Protein AF-0000000085164703 (afdb_homodimer)

InterPro domains:
  IPR035228 Protein of unknown function DUF5340 [PF17275] (9-77)

Solvent-accessible surface area (backbone atoms only — not comparable to full-atom values): 9895 Å² total; per-residue (Å²): 130,76,68,71,70,76,67,58,59,63,33,42,35,54,34,66,60,54,56,50,52,45,46,46,36,38,63,66,41,24,48,65,64,38,63,82,87,33,73,61,31,48,35,48,50,50,18,48,52,28,40,52,49,17,53,49,31,45,51,51,40,52,53,54,41,41,73,73,59,30,43,75,40,73,40,90,69,81,80,68,71,68,68,74,74,74,78,126,128,76,72,70,68,77,68,58,58,64,33,43,34,54,35,67,61,54,57,50,53,45,46,48,36,37,64,67,40,25,48,64,66,38,61,82,86,32,71,61,29,48,36,48,50,50,18,46,53,27,40,52,50,18,52,50,32,44,51,51,39,52,52,55,43,41,74,72,59,32,44,74,39,71,39,90,66,82,80,68,71,70,70,75,74,73,79,123

Organism: Thermosynechococcus vestitus (strain NIES-2133 / IAM M-273 / BP-1) (NCBI:txid197221)

Foldseek 3Di:
DPPPVPPLPEAEDADLVVLVVLLCCLVVPVLVVDDPPPPSNVVSVVVNVVSVVVSVVVVVVQVVSVVVRHHYHHDHDPPPPPPPPPPD/DPPPVPPLPEAEDADLVVLVVVLCCLPVPVLVVDDPPPPSNVVSVVVNVVSVVVSVVVVVVQVVSVVVRHHYHHDHDDPPPPPPPPPD

pLDDT: mean 84.51, std 23.19, range [24.59, 98.94]

Sequence (176 aa):
MTRYSASSDKVPVPAHIHYELVLQILERASLAALPPNSSGYQQLHSAVIHLRKALRLQKQFEEEWQSAGGSVEYQWSLNRDRPPAQSKMTRYSASSDKVPVPAHIHYELVLQILERASLAALPPNSSGYQQLHSAVIHLRKALRLQKQFEEEWQSAGGSVEYQWSLNRDRPPAQSK

Structure (mmCIF, N/CA/C/O backbone):
data_AF-0000000085164703-model_v1
#
loop_
_entity.id
_entity.type
_entity.pdbx_description
1 polymer 'Tsl2197 protein'
#
loop_
_atom_site.group_PDB
_atom_site.id
_atom_site.type_symbol
_atom_site.label_atom_id
_atom_site.label_alt_id
_atom_site.label_comp_id
_atom_site.label_asym_id
_atom_site.label_entity_id
_atom_site.label_seq_id
_atom_site.pdbx_PDB_ins_code
_atom_site.Cartn_x
_atom_site.Cartn_y
_atom_site.Cartn_z
_atom_site.occupancy
_atom_site.B_iso_or_equiv
_atom_site.auth_seq_id
_atom_site.auth_comp_id
_atom_site.auth_asym_id
_atom_site.auth_atom_id
_atom_site.pdbx_PDB_model_num
ATOM 1 N N . MET A 1 1 ? -2.773 41.344 15.852 1 30.19 1 MET A N 1
ATOM 2 C CA . MET A 1 1 ? -1.789 40.594 15.102 1 30.19 1 MET A CA 1
ATOM 3 C C . MET A 1 1 ? -1.614 39.188 15.711 1 30.19 1 MET A C 1
ATOM 5 O O . MET A 1 1 ? -0.868 39.031 16.672 1 30.19 1 MET A O 1
ATOM 9 N N . THR A 1 2 ? -2.629 38.688 16.188 1 34.16 2 THR A N 1
ATOM 10 C CA . THR A 1 2 ? -2.672 37.406 16.906 1 34.16 2 THR A CA 1
ATOM 11 C C . THR A 1 2 ? -1.819 36.375 16.188 1 34.16 2 THR A C 1
ATOM 13 O O . THR A 1 2 ? -2.014 36.094 14.992 1 34.16 2 THR A O 1
ATOM 16 N N . ARG A 1 3 ? -0.504 36.406 16.531 1 37.09 3 ARG A N 1
ATOM 17 C CA . ARG A 1 3 ? 0.392 35.344 16.078 1 37.09 3 ARG A CA 1
ATOM 18 C C . ARG A 1 3 ? -0.342 34 15.969 1 37.09 3 ARG A C 1
ATOM 20 O O . ARG A 1 3 ? -0.894 33.5 16.953 1 37.09 3 ARG A O 1
ATOM 27 N N . TYR A 1 4 ? -1.174 33.844 14.961 1 37.62 4 TYR A N 1
ATOM 28 C CA . TYR A 1 4 ? -1.488 32.438 14.734 1 37.62 4 TYR A CA 1
ATOM 29 C C . TYR A 1 4 ? -0.307 31.547 15.102 1 37.62 4 TYR A C 1
ATOM 31 O O . TYR A 1 4 ? 0.781 31.672 14.539 1 37.62 4 TYR A O 1
ATOM 39 N N . SER A 1 5 ? 0.103 31.516 16.359 1 38.81 5 SER A N 1
ATOM 40 C CA . SER A 1 5 ? 1.098 30.531 16.781 1 38.81 5 SER A CA 1
ATOM 41 C C . SER A 1 5 ? 1.283 29.453 15.703 1 38.81 5 SER A C 1
ATOM 43 O O . SER A 1 5 ? 0.305 28.938 15.164 1 38.81 5 SER A O 1
ATOM 45 N N . ALA A 1 6 ? 2.23 29.484 14.859 1 43.5 6 ALA A N 1
ATOM 46 C CA . ALA A 1 6 ? 2.693 28.562 13.812 1 43.5 6 ALA A CA 1
ATOM 47 C C . ALA A 1 6 ? 2.51 27.109 14.242 1 43.5 6 ALA A C 1
ATOM 49 O O . ALA A 1 6 ? 3.389 26.531 14.875 1 43.5 6 ALA A O 1
ATOM 50 N N . SER A 1 7 ? 1.619 26.688 15.133 1 46.69 7 SER A N 1
ATOM 51 C CA . SER A 1 7 ? 1.404 25.297 15.547 1 46.69 7 SER A CA 1
ATOM 52 C C . SER A 1 7 ? 1.834 24.328 14.453 1 46.69 7 SER A C 1
ATOM 54 O O . SER A 1 7 ? 1.291 24.344 13.344 1 46.69 7 SER A O 1
ATOM 56 N N . SER A 1 8 ? 3.197 24.156 14.273 1 55.62 8 SER A N 1
ATOM 57 C CA . SER A 1 8 ? 3.816 23.219 13.328 1 55.62 8 SER A CA 1
ATOM 58 C C . SER A 1 8 ? 2.908 22.031 13.047 1 55.62 8 SER A C 1
ATOM 60 O O . SER A 1 8 ? 2.625 21.234 13.945 1 55.62 8 SER A O 1
ATOM 62 N N . ASP A 1 9 ? 1.799 22.125 12.266 1 81.62 9 ASP A N 1
ATOM 63 C CA . ASP A 1 9 ? 0.72 21.172 12.023 1 81.62 9 ASP A CA 1
ATOM 64 C C . ASP A 1 9 ? 1.273 19.812 11.617 1 81.62 9 ASP A C 1
ATOM 66 O O . ASP A 1 9 ? 1.986 19.688 10.625 1 81.62 9 ASP A O 1
ATOM 70 N N . LYS A 1 10 ? 1.545 18.984 12.648 1 94.5 10 LYS A N 1
ATOM 71 C CA . LYS A 1 10 ? 2.004 17.594 12.531 1 94.5 10 LYS A CA 1
ATOM 72 C C . LYS A 1 10 ? 0.939 16.719 11.875 1 94.5 10 LYS A C 1
ATOM 74 O O . LYS A 1 10 ? -0.201 16.672 12.344 1 94.5 10 LYS A O 1
ATOM 79 N N . VAL A 1 11 ? 1.33 16.141 10.773 1 97 11 VAL A N 1
ATOM 80 C CA . VAL A 1 11 ? 0.391 15.289 10.055 1 97 11 VAL A CA 1
ATOM 81 C C . VAL A 1 11 ? 0.798 13.828 10.219 1 97 11 VAL A C 1
ATOM 83 O O . VAL A 1 11 ? 1.916 13.445 9.867 1 97 11 VAL A O 1
ATOM 86 N N . PRO A 1 12 ? -0.011 12.969 10.781 1 9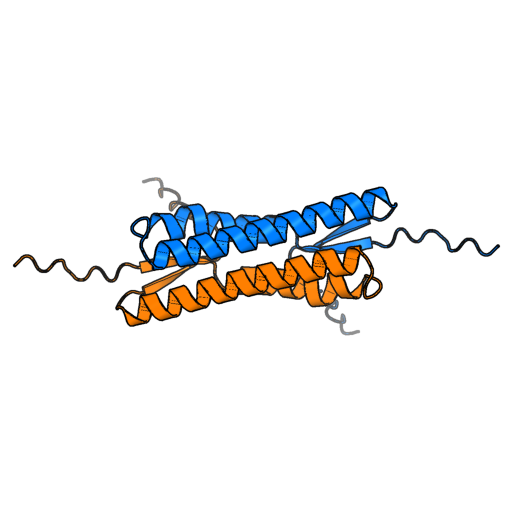7.12 12 PRO A N 1
ATOM 87 C CA . PRO A 1 12 ? 0.294 11.531 10.836 1 97.12 12 PRO A CA 1
ATOM 88 C C . PRO A 1 12 ? 0.29 10.883 9.453 1 97.12 12 PRO A C 1
ATOM 90 O O . PRO A 1 12 ? -0.604 11.141 8.648 1 97.12 12 PRO A O 1
ATOM 93 N N . VAL A 1 13 ? 1.278 10.109 9.219 1 98.38 13 VAL A N 1
ATOM 94 C CA . VAL A 1 13 ? 1.363 9.367 7.965 1 98.38 13 VAL A CA 1
ATOM 95 C C . VAL A 1 13 ? 1.82 7.938 8.242 1 98.38 13 VAL A C 1
ATOM 97 O O . VAL A 1 13 ? 2.49 7.676 9.242 1 98.38 13 VAL A O 1
ATOM 100 N N . PRO A 1 14 ? 1.395 7.043 7.383 1 97.56 14 PRO A N 1
ATOM 101 C CA . PRO A 1 14 ? 1.944 5.695 7.555 1 97.56 14 PRO A CA 1
ATOM 102 C C . PRO A 1 14 ? 3.469 5.668 7.48 1 97.56 14 PRO A C 1
ATOM 104 O O . PRO A 1 14 ? 4.062 6.363 6.652 1 97.56 14 PRO A O 1
ATOM 107 N N . ALA A 1 15 ? 4.055 4.824 8.391 1 96.81 15 ALA A N 1
ATOM 108 C CA . ALA A 1 15 ? 5.48 4.57 8.219 1 96.81 15 ALA A CA 1
ATOM 109 C C . ALA A 1 15 ? 5.766 3.887 6.887 1 96.81 15 ALA A C 1
ATOM 111 O O . ALA A 1 15 ? 5.012 3.012 6.461 1 96.81 15 ALA A O 1
ATOM 112 N N . HIS A 1 16 ? 6.879 4.23 6.18 1 97.62 16 HIS A N 1
ATOM 113 C CA . HIS A 1 16 ? 7.191 3.75 4.836 1 97.62 16 HIS A CA 1
ATOM 114 C C . HIS A 1 16 ? 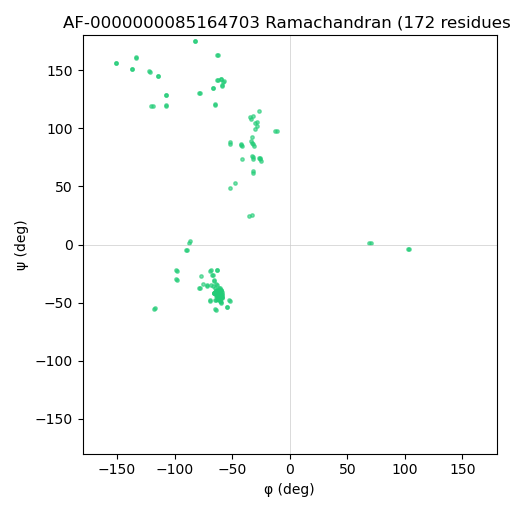7.391 2.238 4.824 1 97.62 16 HIS A C 1
ATOM 116 O O . HIS A 1 16 ? 7.145 1.583 3.809 1 97.62 16 HIS A O 1
ATOM 122 N N . ILE A 1 17 ? 7.699 1.636 5.953 1 94.81 17 ILE A N 1
ATOM 123 C CA . ILE A 1 17 ? 7.984 0.211 6.082 1 94.81 17 ILE A CA 1
ATOM 124 C C . ILE A 1 17 ? 6.746 -0.6 5.711 1 94.81 17 ILE A C 1
ATOM 126 O O . ILE A 1 17 ? 6.855 -1.715 5.195 1 94.81 17 ILE A O 1
ATOM 130 N N . HIS A 1 18 ? 5.543 -0.113 6.023 1 95 18 HIS A N 1
ATOM 131 C CA . HIS A 1 18 ? 4.316 -0.815 5.664 1 95 18 HIS A CA 1
ATOM 132 C C . HIS A 1 18 ? 4.203 -1 4.156 1 95 18 HIS A C 1
ATOM 134 O O . HIS A 1 18 ? 3.787 -2.061 3.686 1 95 18 HIS A O 1
ATOM 140 N N . TYR A 1 19 ? 4.609 0.016 3.387 1 97.69 19 TYR A N 1
ATOM 141 C CA . TYR A 1 19 ? 4.648 -0.099 1.934 1 97.69 19 TYR A CA 1
ATOM 142 C C . TYR A 1 19 ? 5.746 -1.06 1.493 1 97.69 19 TYR A C 1
ATOM 144 O O . TYR A 1 19 ? 5.523 -1.914 0.632 1 97.69 19 TYR A O 1
ATOM 152 N N . GLU A 1 20 ? 6.914 -0.876 2.039 1 96.62 20 GLU A N 1
ATOM 153 C CA . GLU A 1 20 ? 8.102 -1.628 1.648 1 96.62 20 GLU A CA 1
ATOM 154 C C . GLU A 1 20 ? 7.922 -3.121 1.908 1 96.62 20 GLU A C 1
ATOM 156 O O . GLU A 1 20 ? 8.391 -3.953 1.129 1 96.62 20 GLU A O 1
ATOM 161 N N . LEU A 1 21 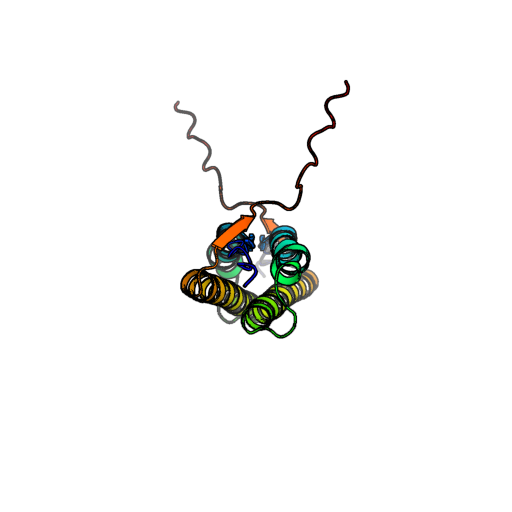? 7.293 -3.469 3.012 1 96 21 LEU A N 1
ATOM 162 C CA . LEU A 1 21 ? 7.008 -4.867 3.326 1 96 21 LEU A CA 1
ATOM 163 C C . LEU A 1 21 ? 6.145 -5.5 2.242 1 96 21 LEU A C 1
ATOM 165 O O . LEU A 1 21 ? 6.484 -6.562 1.716 1 96 21 LEU A O 1
ATOM 169 N N . VAL A 1 22 ? 5.031 -4.816 1.88 1 98 22 VAL A N 1
ATOM 170 C CA . VAL A 1 22 ? 4.137 -5.324 0.844 1 98 22 VAL A CA 1
ATOM 171 C C . VAL A 1 22 ? 4.891 -5.434 -0.479 1 98 22 VAL A C 1
ATOM 173 O O . VAL A 1 22 ? 4.797 -6.449 -1.171 1 98 22 VAL A O 1
ATOM 176 N N . LEU A 1 23 ? 5.695 -4.438 -0.783 1 98.25 23 LEU A N 1
ATOM 177 C CA . LEU A 1 23 ? 6.48 -4.414 -2.012 1 98.25 23 LEU A CA 1
ATOM 178 C C . LEU A 1 23 ? 7.473 -5.574 -2.041 1 98.25 23 LEU A C 1
ATOM 180 O O . LEU A 1 23 ? 7.613 -6.25 -3.061 1 98.25 23 LEU A O 1
ATOM 184 N N . GLN A 1 24 ? 8.117 -5.766 -0.949 1 97.25 24 GLN A N 1
ATOM 185 C CA . GLN A 1 24 ? 9.117 -6.828 -0.87 1 97.25 24 GLN A CA 1
ATOM 186 C C . GLN A 1 24 ? 8.484 -8.195 -1.087 1 97.25 24 GLN A C 1
ATOM 188 O O . GLN A 1 24 ? 9.008 -9.016 -1.843 1 97.25 24 GLN A O 1
ATOM 193 N N . ILE A 1 25 ? 7.328 -8.453 -0.444 1 97.12 25 ILE A N 1
ATOM 194 C CA . ILE A 1 25 ? 6.637 -9.734 -0.61 1 97.12 25 ILE A CA 1
ATOM 195 C C . ILE A 1 25 ? 6.215 -9.898 -2.066 1 97.12 25 ILE A C 1
ATOM 197 O O . ILE A 1 25 ? 6.453 -10.953 -2.672 1 97.12 25 ILE A O 1
ATOM 201 N N . LEU A 1 26 ? 5.613 -8.852 -2.654 1 98.06 26 LEU A N 1
ATOM 202 C CA . LEU A 1 26 ? 5.152 -8.938 -4.035 1 98.06 26 LEU A CA 1
ATOM 203 C C . LEU A 1 26 ? 6.316 -9.188 -4.984 1 98.06 26 LEU A C 1
ATOM 205 O O . LEU A 1 26 ? 6.254 -10.086 -5.828 1 98.06 26 LEU A O 1
ATOM 209 N N . GLU A 1 27 ? 7.387 -8.484 -4.848 1 97.19 27 GLU A N 1
ATOM 210 C CA . GLU A 1 27 ? 8.492 -8.5 -5.801 1 97.19 27 GLU A CA 1
ATOM 211 C C . GLU A 1 27 ? 9.367 -9.734 -5.617 1 97.19 27 GLU A C 1
ATOM 213 O O . GLU A 1 27 ? 9.82 -10.328 -6.594 1 97.19 27 GLU A O 1
ATOM 218 N N . ARG A 1 28 ? 9.562 -10.133 -4.391 1 94.5 28 ARG A N 1
ATOM 219 C CA . ARG A 1 28 ? 10.562 -11.164 -4.141 1 94.5 28 ARG A CA 1
ATOM 220 C C . ARG A 1 28 ? 9.914 -12.539 -4.008 1 94.5 28 ARG A C 1
ATOM 222 O O . ARG A 1 28 ? 10.555 -13.562 -4.246 1 94.5 28 ARG A O 1
ATOM 229 N N . ALA A 1 29 ? 8.594 -12.531 -3.676 1 94.5 29 ALA A N 1
ATOM 230 C CA . ALA A 1 29 ? 7.961 -13.82 -3.424 1 94.5 29 ALA A CA 1
ATOM 231 C C . ALA A 1 29 ? 6.84 -14.086 -4.426 1 94.5 29 ALA A C 1
ATOM 233 O O . ALA A 1 29 ? 6.867 -15.086 -5.148 1 94.5 29 ALA A O 1
ATOM 234 N N . SER A 1 30 ? 5.879 -13.172 -4.531 1 96.69 30 SER A N 1
ATOM 235 C CA . SER A 1 30 ? 4.715 -13.398 -5.379 1 96.69 30 SER A CA 1
ATOM 236 C C . SER A 1 30 ? 5.113 -13.516 -6.848 1 96.69 30 SER A C 1
ATOM 238 O O . SER A 1 30 ? 4.812 -14.516 -7.504 1 96.69 30 SER A O 1
ATOM 240 N N . LEU A 1 31 ? 5.773 -12.5 -7.34 1 97.19 31 LEU A N 1
ATOM 241 C CA . LEU A 1 31 ? 6.137 -12.445 -8.75 1 97.19 31 LEU A CA 1
ATOM 242 C C . LEU A 1 31 ? 7.137 -13.547 -9.094 1 97.19 31 LEU A C 1
ATOM 244 O O . LEU A 1 31 ? 7.094 -14.109 -10.188 1 97.19 31 LEU A O 1
ATOM 248 N N . ALA A 1 32 ? 7.992 -13.914 -8.102 1 95 32 ALA A N 1
ATOM 249 C CA . ALA A 1 32 ? 9 -14.953 -8.312 1 95 32 ALA A CA 1
ATOM 250 C C . ALA A 1 32 ? 8.352 -16.328 -8.477 1 95 32 ALA A C 1
ATOM 252 O O . ALA A 1 32 ? 8.945 -17.234 -9.062 1 95 32 ALA A O 1
ATOM 253 N N . ALA A 1 33 ? 7.156 -16.5 -7.992 1 95.19 33 ALA A N 1
ATOM 254 C CA . ALA A 1 33 ? 6.48 -17.797 -8 1 95.19 33 ALA A CA 1
ATOM 255 C C . ALA A 1 33 ? 5.668 -17.984 -9.281 1 95.19 33 ALA A C 1
ATOM 257 O O . ALA A 1 33 ? 5.152 -19.062 -9.539 1 95.19 33 ALA A O 1
ATOM 258 N N . LEU A 1 34 ? 5.598 -16.953 -10.125 1 96.19 34 LEU A N 1
ATOM 259 C CA . LEU A 1 34 ? 4.727 -16.984 -11.297 1 96.19 34 LEU A CA 1
ATOM 260 C C . LEU A 1 34 ? 5.543 -16.969 -12.578 1 96.19 34 LEU A C 1
ATOM 262 O O . LEU A 1 34 ? 6.609 -16.359 -12.641 1 96.19 34 LEU A O 1
ATOM 266 N N . PRO A 1 35 ? 5.008 -17.703 -13.602 1 93.44 35 PRO A N 1
ATOM 267 C CA . PRO A 1 35 ? 5.668 -17.547 -14.898 1 93.44 35 PRO A CA 1
ATOM 268 C C . PRO A 1 35 ? 5.668 -16.109 -15.391 1 93.44 35 PRO A C 1
ATOM 270 O O . PRO A 1 35 ? 4.637 -15.43 -15.336 1 93.44 35 PRO A O 1
ATOM 273 N N . PRO A 1 36 ? 6.777 -15.688 -15.906 1 92.31 36 PRO A N 1
ATOM 274 C CA . PRO A 1 36 ? 6.852 -14.312 -16.406 1 92.31 36 PRO A CA 1
ATOM 275 C C . PRO A 1 36 ? 5.855 -14.031 -17.516 1 92.31 36 PRO A C 1
ATOM 277 O O . PRO A 1 36 ? 5.566 -14.914 -18.328 1 92.31 36 PRO A O 1
ATOM 280 N N . ASN A 1 37 ? 5.262 -12.883 -17.594 1 90.19 37 ASN A N 1
ATOM 281 C CA . ASN A 1 37 ? 4.363 -12.383 -18.625 1 90.19 37 ASN A CA 1
ATOM 282 C C . ASN A 1 37 ? 3.023 -13.117 -18.609 1 90.19 37 ASN A C 1
ATOM 284 O O . ASN A 1 37 ? 2.219 -12.969 -19.531 1 90.19 37 ASN A O 1
ATOM 288 N N . SER A 1 38 ? 2.912 -14.117 -17.562 1 94.94 38 SER A N 1
ATOM 289 C CA . SER A 1 38 ? 1.575 -14.68 -17.391 1 94.94 38 SER A CA 1
ATOM 290 C C . SER A 1 38 ? 0.58 -13.609 -16.953 1 94.94 38 SER A C 1
ATOM 292 O O . SER A 1 38 ? 0.975 -12.508 -16.562 1 94.94 38 SER A O 1
ATOM 294 N N . SER A 1 39 ? -0.653 -13.953 -17.125 1 95.44 39 SER A N 1
ATOM 295 C CA . SER A 1 39 ? -1.678 -13 -16.703 1 95.44 39 SER A CA 1
ATOM 296 C C . SER A 1 39 ? -1.563 -12.672 -15.219 1 95.44 39 SER A C 1
ATOM 298 O O . SER A 1 39 ? -1.7 -11.516 -14.82 1 95.44 39 SER A O 1
ATOM 300 N N . GLY A 1 40 ? -1.282 -13.719 -14.445 1 96.44 40 GLY A N 1
ATOM 301 C CA . GLY A 1 40 ? -1.109 -13.508 -13.016 1 96.44 40 GLY A CA 1
ATOM 302 C C . GLY A 1 40 ? 0.072 -12.609 -12.688 1 96.44 40 GLY A C 1
ATOM 303 O O . GLY A 1 40 ? -0.034 -11.719 -11.844 1 96.44 40 GLY A O 1
ATOM 304 N N . TYR A 1 41 ? 1.124 -12.859 -13.344 1 97.31 41 TYR A N 1
ATOM 305 C CA . TYR A 1 41 ? 2.312 -12.023 -13.18 1 97.31 41 TYR A CA 1
ATOM 306 C C . TYR A 1 41 ? 2.012 -10.57 -13.516 1 97.31 41 TYR A C 1
ATOM 308 O O . TYR A 1 41 ? 2.373 -9.664 -12.766 1 97.31 41 TYR A O 1
ATOM 316 N N . GLN A 1 42 ? 1.348 -10.344 -14.57 1 97.69 42 GLN A N 1
ATOM 317 C CA . GLN A 1 42 ? 1.039 -8.984 -15.008 1 97.69 42 GLN A CA 1
ATOM 318 C C . GLN A 1 42 ? 0.12 -8.281 -14.016 1 97.69 42 GLN A C 1
ATOM 320 O O . GLN A 1 42 ? 0.279 -7.086 -13.75 1 97.69 42 GLN A O 1
ATOM 325 N N . GLN A 1 43 ? -0.774 -8.992 -13.484 1 98.06 43 GLN A N 1
ATOM 326 C CA . GLN A 1 43 ? -1.699 -8.43 -12.508 1 98.06 43 GLN A CA 1
ATOM 327 C C . GLN A 1 43 ? -0.963 -7.992 -11.242 1 98.06 43 GLN A C 1
ATOM 329 O O . GLN A 1 43 ? -1.128 -6.859 -10.781 1 98.06 43 GLN A O 1
ATOM 334 N N . LEU A 1 44 ? -0.133 -8.844 -10.742 1 98.81 44 LEU A N 1
ATOM 335 C CA . LEU A 1 44 ? 0.598 -8.523 -9.523 1 98.81 44 LEU A CA 1
ATOM 336 C C . LEU A 1 44 ? 1.672 -7.473 -9.797 1 98.81 44 LEU A C 1
ATOM 338 O O . LEU A 1 44 ? 1.962 -6.637 -8.938 1 98.81 44 LEU A O 1
ATOM 342 N N . HIS A 1 45 ? 2.238 -7.547 -10.93 1 98.56 45 HIS A N 1
ATOM 343 C CA . HIS A 1 45 ? 3.195 -6.512 -11.305 1 98.56 45 HIS A CA 1
ATOM 344 C C . HIS A 1 45 ? 2.529 -5.141 -11.367 1 98.56 45 HIS A C 1
ATOM 346 O O . HIS A 1 45 ? 3.111 -4.145 -10.938 1 98.56 45 HIS A O 1
ATOM 352 N N . SER A 1 46 ? 1.302 -5.066 -11.906 1 98.69 46 SER A N 1
ATOM 353 C CA . SER A 1 46 ? 0.531 -3.826 -11.898 1 98.69 46 SER A CA 1
ATOM 354 C C . SER A 1 46 ? 0.248 -3.355 -10.477 1 98.69 46 SER A C 1
ATOM 356 O O . SER A 1 46 ? 0.277 -2.156 -10.195 1 98.69 46 SER A O 1
ATOM 358 N N . ALA A 1 47 ? -0.017 -4.32 -9.562 1 98.88 47 ALA A N 1
ATOM 359 C CA . ALA A 1 47 ? -0.198 -3.963 -8.164 1 98.88 47 ALA A CA 1
ATOM 360 C C . ALA A 1 47 ? 1.057 -3.305 -7.598 1 98.88 47 ALA A C 1
ATOM 362 O O . ALA A 1 47 ? 0.971 -2.305 -6.879 1 98.88 47 ALA A O 1
ATOM 363 N N . VAL A 1 48 ? 2.219 -3.822 -7.926 1 98.94 48 VAL A N 1
ATOM 364 C CA . VAL A 1 48 ? 3.506 -3.285 -7.5 1 98.94 48 VAL A CA 1
ATOM 365 C C . VAL A 1 48 ? 3.648 -1.843 -7.98 1 98.94 48 VAL A C 1
ATOM 367 O O . VAL A 1 48 ? 4.059 -0.965 -7.219 1 98.94 48 VAL A O 1
ATOM 370 N N . ILE A 1 49 ? 3.312 -1.568 -9.219 1 98.94 49 ILE A N 1
ATOM 371 C CA . ILE A 1 49 ? 3.426 -0.242 -9.812 1 98.94 49 ILE A CA 1
ATOM 372 C C . ILE A 1 49 ? 2.539 0.742 -9.047 1 98.94 49 ILE A C 1
ATOM 374 O O . ILE A 1 49 ? 2.975 1.842 -8.703 1 98.94 49 ILE A O 1
ATOM 378 N N . HIS A 1 50 ? 1.303 0.355 -8.773 1 98.94 50 HIS A N 1
ATOM 379 C CA . HIS A 1 50 ? 0.386 1.225 -8.039 1 98.94 50 HIS A CA 1
ATOM 380 C C . HIS A 1 50 ? 0.879 1.479 -6.621 1 98.94 50 HIS A C 1
ATOM 382 O O . HIS A 1 50 ? 0.79 2.604 -6.121 1 98.94 50 HIS A O 1
ATOM 388 N N . LEU A 1 51 ? 1.407 0.445 -5.977 1 98.88 51 LEU A N 1
ATOM 389 C CA . LEU A 1 51 ? 1.914 0.58 -4.617 1 98.88 51 LEU A CA 1
ATOM 390 C C . LEU A 1 51 ? 3.133 1.496 -4.578 1 98.88 51 LEU A C 1
ATOM 392 O O . LEU A 1 51 ? 3.258 2.332 -3.684 1 98.88 51 LEU A O 1
ATOM 396 N N . ARG A 1 52 ? 4.043 1.373 -5.535 1 98.94 52 ARG A N 1
ATOM 397 C CA . ARG A 1 52 ? 5.207 2.252 -5.652 1 98.94 52 ARG A CA 1
ATOM 398 C C . ARG A 1 52 ? 4.777 3.699 -5.867 1 98.94 52 ARG A C 1
ATOM 400 O O . ARG A 1 52 ? 5.387 4.621 -5.32 1 98.94 52 ARG A O 1
ATOM 407 N N . LYS A 1 53 ? 3.766 3.854 -6.684 1 98.88 53 LYS A N 1
ATOM 408 C CA . LYS A 1 53 ? 3.236 5.195 -6.91 1 98.88 53 LYS A CA 1
ATOM 409 C C . LYS A 1 53 ? 2.645 5.773 -5.629 1 98.88 53 LYS A C 1
ATOM 411 O O . LYS A 1 53 ? 2.848 6.949 -5.32 1 98.88 53 LYS A O 1
ATOM 416 N N . ALA A 1 54 ? 1.906 5.004 -4.859 1 98.88 54 ALA A N 1
ATOM 417 C CA . ALA A 1 54 ? 1.348 5.453 -3.588 1 98.88 54 ALA A CA 1
ATOM 418 C C . ALA A 1 54 ? 2.451 5.887 -2.625 1 98.88 54 ALA A C 1
ATOM 420 O O . ALA A 1 54 ? 2.367 6.949 -2.01 1 98.88 54 ALA A O 1
ATOM 421 N N . LEU A 1 55 ? 3.504 5.121 -2.523 1 98.81 55 LEU A N 1
ATOM 422 C CA . LEU A 1 55 ? 4.641 5.441 -1.664 1 98.81 55 LEU A CA 1
ATOM 423 C C . LEU A 1 55 ? 5.328 6.723 -2.129 1 98.81 55 LEU A C 1
ATOM 425 O O . LEU A 1 55 ? 5.68 7.574 -1.31 1 98.81 55 LEU A O 1
ATOM 429 N N . ARG A 1 56 ? 5.508 6.816 -3.424 1 98.75 56 ARG A N 1
ATOM 430 C CA . ARG A 1 56 ? 6.133 8.016 -3.984 1 98.75 56 ARG A CA 1
ATOM 431 C C . ARG A 1 56 ? 5.309 9.258 -3.67 1 98.75 56 ARG A C 1
ATOM 433 O O . ARG A 1 56 ? 5.863 10.297 -3.314 1 98.75 56 ARG A O 1
ATOM 440 N N . LEU A 1 57 ? 4.031 9.164 -3.775 1 98.81 57 LEU A N 1
ATOM 441 C CA . LEU A 1 57 ? 3.137 10.281 -3.502 1 98.81 57 LEU A CA 1
ATOM 442 C C . LEU A 1 57 ? 3.207 10.688 -2.033 1 98.81 57 LEU A C 1
ATOM 444 O O . LEU A 1 57 ? 3.205 11.875 -1.711 1 98.81 57 LEU A O 1
ATOM 448 N N . GLN A 1 58 ? 3.268 9.688 -1.146 1 98.75 58 GLN A N 1
ATOM 449 C CA . GLN A 1 58 ? 3.422 10.023 0.267 1 98.75 58 GLN A CA 1
ATOM 450 C C . GLN A 1 58 ? 4.742 10.75 0.52 1 98.75 58 GLN A C 1
ATOM 452 O O . GLN A 1 58 ? 4.773 11.766 1.213 1 98.75 58 GLN A O 1
ATOM 457 N N . LYS A 1 59 ? 5.824 10.195 -0.06 1 98.75 59 LYS A N 1
ATOM 458 C CA . LYS A 1 59 ? 7.129 10.828 0.112 1 98.75 59 LYS A CA 1
ATOM 459 C C . LYS A 1 59 ? 7.117 12.266 -0.402 1 98.75 59 LYS A C 1
ATOM 461 O O . LYS A 1 59 ? 7.699 13.156 0.218 1 98.75 59 LYS A O 1
ATOM 466 N N . GLN A 1 60 ? 6.531 12.477 -1.484 1 98.5 60 GLN A N 1
ATOM 467 C CA . GLN A 1 60 ? 6.422 13.812 -2.057 1 98.5 60 GLN A CA 1
ATOM 468 C C . GLN A 1 60 ? 5.656 14.75 -1.127 1 98.5 60 GLN A C 1
ATOM 470 O O . GLN A 1 60 ? 6.074 15.891 -0.902 1 98.5 60 GLN A O 1
ATOM 475 N N . PHE A 1 61 ? 4.535 14.266 -0.626 1 98.38 61 PHE A N 1
ATOM 476 C CA . PHE A 1 61 ? 3.777 15.047 0.348 1 98.38 61 PHE A CA 1
ATOM 477 C C . PHE A 1 61 ? 4.664 15.453 1.521 1 98.38 61 PHE A C 1
ATOM 479 O O . PHE A 1 61 ? 4.68 16.625 1.919 1 98.38 61 PHE A O 1
ATOM 486 N N . GLU A 1 62 ? 5.301 14.445 2.107 1 98.19 62 GLU A N 1
ATOM 487 C CA . GLU A 1 62 ? 6.145 14.68 3.275 1 98.19 62 GLU A CA 1
ATOM 488 C C . GLU A 1 62 ? 7.168 15.773 3.006 1 98.19 62 GLU A C 1
ATOM 490 O O . GLU A 1 62 ? 7.348 16.688 3.824 1 98.19 62 GLU A O 1
ATOM 495 N N . GLU A 1 63 ? 7.832 15.68 1.901 1 98 63 GLU A N 1
ATOM 496 C CA . GLU A 1 63 ? 8.852 16.656 1.525 1 98 63 GLU A CA 1
ATOM 497 C C . GLU A 1 63 ? 8.242 18.062 1.396 1 98 63 GLU A C 1
ATOM 499 O O . GLU A 1 63 ? 8.789 19.031 1.926 1 98 63 GLU A O 1
ATOM 504 N N . GLU A 1 64 ? 7.172 18.203 0.712 1 97 64 GLU A N 1
ATOM 505 C CA . GLU A 1 64 ? 6.516 19.484 0.506 1 97 64 GLU A CA 1
ATOM 506 C C . GLU A 1 64 ? 5.977 20.047 1.818 1 97 64 GLU A C 1
ATOM 508 O O . GLU A 1 64 ? 6.07 21.25 2.072 1 97 64 GLU A O 1
ATOM 513 N N . TRP A 1 65 ? 5.398 19.234 2.623 1 95.81 65 TRP A N 1
ATOM 514 C CA . TRP A 1 65 ? 4.852 19.625 3.914 1 95.81 65 TRP A CA 1
ATOM 515 C C . TRP A 1 65 ? 5.945 20.188 4.82 1 95.81 65 TRP A C 1
ATOM 517 O O . TRP A 1 65 ? 5.773 21.234 5.438 1 95.81 65 TRP A O 1
ATOM 527 N N . GLN A 1 66 ? 7.078 19.453 4.887 1 96.31 66 GLN A N 1
ATOM 528 C CA . GLN A 1 66 ? 8.195 19.875 5.73 1 96.31 66 GLN A CA 1
ATOM 529 C C . GLN A 1 66 ? 8.836 21.156 5.215 1 96.31 66 GLN A C 1
ATOM 531 O O . GLN A 1 66 ? 9.25 22 6 1 96.31 66 GLN A O 1
ATOM 536 N N . SER A 1 67 ? 8.852 21.25 3.941 1 96.31 67 SER A N 1
ATOM 537 C CA . SER A 1 67 ? 9.414 22.453 3.342 1 96.31 67 SER A CA 1
ATOM 538 C C . SER A 1 67 ? 8.562 23.688 3.648 1 96.31 67 SER A C 1
ATOM 540 O O . SER A 1 67 ? 9.062 24.812 3.666 1 96.31 67 SER A O 1
ATOM 542 N N . ALA A 1 68 ? 7.297 23.531 3.881 1 94.12 68 ALA A N 1
ATOM 543 C CA . ALA A 1 68 ? 6.367 24.609 4.203 1 94.12 68 ALA A CA 1
ATOM 544 C C . ALA A 1 68 ? 6.352 24.891 5.703 1 94.12 68 ALA A C 1
ATOM 546 O O . ALA A 1 68 ? 5.566 25.719 6.18 1 94.12 68 ALA A O 1
ATOM 547 N N . GLY A 1 69 ? 7.168 24.203 6.414 1 93.94 69 GLY A N 1
ATOM 548 C CA . GLY A 1 69 ? 7.301 24.469 7.836 1 93.94 69 GLY A CA 1
ATOM 549 C C . GLY A 1 69 ? 6.566 23.453 8.703 1 93.94 69 GLY A C 1
ATOM 550 O O . GLY A 1 69 ? 6.602 23.547 9.93 1 93.94 69 GLY A O 1
ATOM 551 N N . GLY A 1 70 ? 5.871 22.547 8.016 1 94.5 70 GLY A N 1
ATOM 552 C CA . GLY A 1 70 ? 5.164 21.516 8.758 1 94.5 70 GLY A CA 1
ATOM 553 C C . GLY A 1 70 ? 6.055 20.359 9.156 1 94.5 70 GLY A C 1
ATOM 554 O O . GLY A 1 70 ? 7.242 20.344 8.836 1 94.5 70 GLY A O 1
ATOM 555 N N . SER A 1 71 ? 5.43 19.406 9.969 1 96.62 71 SER A N 1
ATOM 556 C CA . SER A 1 71 ? 6.121 18.172 10.344 1 96.62 71 SER A CA 1
ATOM 557 C C . SER A 1 71 ? 5.219 16.953 10.164 1 96.62 71 SER A C 1
ATOM 559 O O . SER A 1 71 ? 4 17.094 10.039 1 96.62 71 SER A O 1
ATOM 561 N N . VAL A 1 72 ? 5.867 15.758 10.086 1 97.5 72 VAL A N 1
ATOM 562 C CA . VAL A 1 72 ? 5.121 14.516 9.891 1 97.5 72 VAL A CA 1
ATOM 563 C C . VAL A 1 72 ? 5.402 13.562 11.055 1 97.5 72 VAL A C 1
ATOM 565 O O . VAL A 1 72 ? 6.48 13.602 11.648 1 97.5 72 VAL A O 1
ATOM 568 N N . GLU A 1 73 ? 4.391 12.773 11.367 1 96.19 73 GLU A N 1
ATOM 569 C CA . GLU A 1 73 ? 4.512 11.703 12.344 1 96.19 73 GLU A CA 1
ATOM 570 C C . GLU A 1 73 ? 4.23 10.344 11.711 1 96.19 73 GLU A C 1
ATOM 572 O O . GLU A 1 73 ? 3.121 10.086 11.242 1 96.19 73 GLU A O 1
ATOM 577 N N . TYR A 1 74 ? 5.176 9.516 11.75 1 96.56 74 TYR A N 1
ATOM 578 C CA . TYR A 1 74 ? 5.047 8.188 11.156 1 96.56 74 TYR A CA 1
ATOM 579 C C . TYR A 1 74 ? 4.262 7.258 12.07 1 96.56 74 TYR A C 1
ATOM 581 O O . TYR A 1 74 ? 4.582 7.117 13.258 1 96.56 74 TYR A O 1
ATOM 589 N N . GLN A 1 75 ? 3.262 6.578 11.531 1 94.19 75 GLN A N 1
ATOM 590 C CA . GLN A 1 75 ? 2.396 5.652 12.258 1 94.19 75 GLN A CA 1
ATOM 591 C C . GLN A 1 75 ? 2.703 4.207 11.883 1 94.19 75 GLN A C 1
ATOM 593 O O . GLN A 1 75 ? 2.68 3.846 10.703 1 94.19 75 GLN A O 1
ATOM 598 N N . TRP A 1 76 ? 2.928 3.32 12.875 1 89.81 76 TRP A N 1
ATOM 599 C CA . TRP A 1 76 ? 3.295 1.923 12.672 1 89.81 76 TRP A CA 1
ATOM 600 C C . TRP A 1 76 ? 2.074 1.017 12.781 1 89.81 76 TRP A C 1
ATOM 602 O O . TRP A 1 76 ? 2.051 -0.075 12.211 1 89.81 76 TRP A O 1
ATOM 612 N N . SER A 1 77 ? 1.089 1.413 13.602 1 81.94 77 SER A N 1
ATOM 613 C CA . SER A 1 77 ? -0.141 0.665 13.844 1 81.94 77 SER A CA 1
ATOM 614 C C . SER A 1 77 ? -1.297 1.597 14.195 1 81.94 77 SER A C 1
ATOM 616 O O . SER A 1 77 ? -1.092 2.793 14.406 1 81.94 77 SER A O 1
ATOM 618 N N . LEU A 1 78 ? -2.562 1.204 13.984 1 68.81 78 LEU A N 1
ATOM 619 C CA . LEU A 1 78 ? -3.715 2.027 14.336 1 68.81 78 LEU A CA 1
ATOM 620 C C . LEU A 1 78 ? -3.975 1.983 15.844 1 68.81 78 LEU A C 1
ATOM 622 O O . LEU A 1 78 ? -4.684 2.836 16.375 1 68.81 78 LEU A O 1
ATOM 626 N N . ASN A 1 79 ? -3.584 0.834 16.672 1 57.16 79 ASN A N 1
ATOM 627 C CA . ASN A 1 79 ? -4.055 0.738 18.047 1 57.16 79 ASN A CA 1
ATOM 628 C C . ASN A 1 79 ? -3.859 2.053 18.797 1 57.16 79 ASN A C 1
ATOM 630 O O . ASN A 1 79 ? -2.732 2.416 19.141 1 57.16 79 ASN A O 1
ATOM 634 N N . ARG A 1 80 ? -4.285 3.143 18.375 1 48.94 80 ARG A N 1
ATOM 635 C CA . ARG A 1 80 ? -4.363 4.055 19.516 1 48.94 80 ARG A CA 1
ATOM 636 C C . ARG A 1 80 ? -4.914 3.344 20.75 1 48.94 80 ARG A C 1
ATOM 638 O O . ARG A 1 80 ? -6.066 2.906 20.75 1 48.94 80 ARG A O 1
ATOM 645 N N . ASP A 1 81 ? -4.258 2.682 21.531 1 41.5 81 ASP A N 1
ATOM 646 C CA . ASP A 1 81 ? -4.508 2.434 22.938 1 41.5 81 ASP A CA 1
ATOM 647 C C . ASP A 1 81 ? -5.199 3.627 23.594 1 41.5 81 ASP A C 1
ATOM 649 O O . ASP A 1 81 ? -4.629 4.719 23.672 1 41.5 81 ASP A O 1
ATOM 653 N N . ARG A 1 82 ? -6.512 3.961 23.438 1 41.41 82 ARG A N 1
ATOM 654 C CA . ARG A 1 82 ? -7.137 4.52 24.625 1 41.41 82 ARG A CA 1
ATOM 655 C C . ARG A 1 82 ? -6.582 3.877 25.891 1 41.41 82 ARG A C 1
ATOM 657 O O . ARG A 1 82 ? -6.523 2.65 26 1 41.41 82 ARG A O 1
ATOM 664 N N . PRO A 1 83 ? -5.797 4.562 26.734 1 40.47 83 PRO A N 1
ATOM 665 C CA . PRO A 1 83 ? -5.371 4.012 28.016 1 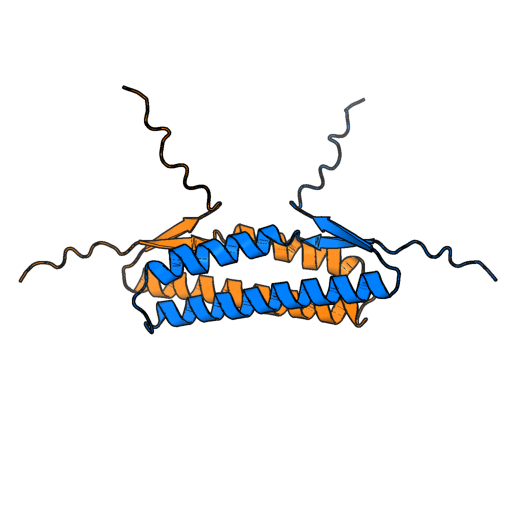40.47 83 PRO A CA 1
ATOM 666 C C . PRO A 1 83 ? -6.43 3.115 28.656 1 40.47 83 PRO A C 1
ATOM 668 O O . PRO A 1 83 ? -7.629 3.35 28.484 1 40.47 83 PRO A O 1
ATOM 671 N N . PRO A 1 84 ? -6.355 1.748 28.75 1 37.47 84 PRO A N 1
ATOM 672 C CA . PRO A 1 84 ? -7.332 1.271 29.734 1 37.47 84 PRO A CA 1
ATOM 673 C C . PRO A 1 84 ? -7.625 2.301 30.828 1 37.47 84 PRO A C 1
ATOM 675 O O . PRO A 1 84 ? -6.711 2.973 31.312 1 37.47 84 PRO A O 1
ATOM 678 N N . ALA A 1 85 ? -8.711 2.963 30.719 1 35.66 85 ALA A N 1
ATOM 679 C CA . ALA A 1 85 ? -9.133 3.648 31.938 1 35.66 85 ALA A CA 1
ATOM 680 C C . ALA A 1 85 ? -8.703 2.875 33.188 1 35.66 85 ALA A C 1
ATOM 682 O O . ALA A 1 85 ? -9 1.683 33.312 1 35.66 85 ALA A O 1
ATOM 683 N N . GLN A 1 86 ? -7.551 3.043 33.656 1 33.06 86 GLN A N 1
ATOM 684 C CA . GLN A 1 86 ? -7.309 2.654 35.062 1 33.06 86 GLN A CA 1
ATOM 685 C C . GLN A 1 86 ? -8.555 2.867 35.906 1 33.06 86 GLN A C 1
ATOM 687 O O . GLN A 1 86 ? -9.109 3.969 35.938 1 33.06 86 GLN A O 1
ATOM 692 N N . SER A 1 87 ? -9.547 1.824 36 1 34.44 87 SER A N 1
ATOM 693 C CA . SER A 1 87 ? -10.523 1.832 37.094 1 34.44 87 SER A CA 1
ATOM 694 C C . SER A 1 87 ? -9.961 2.504 38.312 1 34.44 87 SER A C 1
ATOM 696 O O . SER A 1 87 ? -8.914 2.1 38.844 1 34.44 87 SER A O 1
ATOM 698 N N . LYS A 1 88 ? -10.352 3.674 38.625 1 25.61 88 LYS A N 1
ATOM 699 C CA . LYS A 1 88 ? -10.258 4.105 40 1 25.61 88 LYS A CA 1
ATOM 700 C C . LYS A 1 88 ? -10.945 3.115 40.938 1 25.61 88 LYS A C 1
ATOM 702 O O . LYS A 1 88 ? -12.055 2.658 40.656 1 25.61 88 LYS A O 1
ATOM 707 N N . MET B 1 1 ? 2.641 -40.344 -19.891 1 30.25 1 MET B N 1
ATOM 708 C CA . MET B 1 1 ? 1.597 -39.406 -19.453 1 30.25 1 MET B CA 1
ATOM 709 C C . MET B 1 1 ? 1.899 -38.844 -18.078 1 30.25 1 MET B C 1
ATOM 711 O O . MET B 1 1 ? 1.638 -39.5 -17.062 1 30.25 1 MET B O 1
ATOM 715 N N . THR B 1 2 ? 3.086 -38.625 -17.828 1 35 2 THR B N 1
ATOM 716 C CA . THR B 1 2 ? 3.615 -38.188 -16.531 1 35 2 THR B CA 1
ATOM 717 C C . THR B 1 2 ? 2.721 -37.125 -15.922 1 35 2 THR B C 1
ATOM 719 O O . THR B 1 2 ? 2.457 -36.094 -16.547 1 35 2 THR B O 1
ATOM 722 N N . ARG B 1 3 ? 1.699 -37.625 -15.195 1 37.62 3 ARG B N 1
ATOM 723 C CA . ARG B 1 3 ? 0.878 -36.719 -14.391 1 37.62 3 ARG B CA 1
ATOM 724 C C . ARG B 1 3 ? 1.703 -35.562 -13.852 1 37.62 3 ARG B C 1
ATOM 726 O O . ARG B 1 3 ? 2.703 -35.75 -13.164 1 37.62 3 ARG B O 1
ATOM 733 N N . TYR B 1 4 ? 2.039 -34.562 -14.703 1 38.12 4 TYR B N 1
ATOM 734 C CA . TYR B 1 4 ? 2.443 -33.344 -14.023 1 38.12 4 TYR B CA 1
ATOM 735 C C . TYR B 1 4 ? 1.688 -33.188 -12.703 1 38.12 4 TYR B C 1
ATOM 737 O O . TYR B 1 4 ? 0.46 -33.062 -12.695 1 38.12 4 TYR B O 1
ATOM 745 N N . SER B 1 5 ? 1.855 -34.125 -11.773 1 39.03 5 SER B N 1
ATOM 746 C CA . SER B 1 5 ? 1.3 -33.875 -10.453 1 39.03 5 SER B CA 1
ATOM 747 C C . SER B 1 5 ? 0.856 -32.438 -10.312 1 39.03 5 SER B C 1
ATOM 749 O O . SER B 1 5 ? 1.578 -31.516 -10.719 1 39.03 5 SER B O 1
ATOM 751 N N . ALA B 1 6 ? -0.343 -32.062 -10.469 1 43.53 6 ALA B N 1
ATOM 752 C CA . ALA B 1 6 ? -1.048 -30.812 -10.289 1 43.53 6 ALA B CA 1
ATOM 753 C C . ALA B 1 6 ? -0.441 -30.016 -9.141 1 43.53 6 ALA B C 1
ATOM 755 O O . ALA B 1 6 ? -0.833 -30.172 -7.98 1 43.53 6 ALA B O 1
ATOM 756 N N . SER B 1 7 ? 0.834 -30.125 -8.711 1 46.47 7 SER B N 1
ATOM 757 C CA . SER B 1 7 ? 1.459 -29.344 -7.641 1 46.47 7 SER B CA 1
ATOM 758 C C . SER B 1 7 ? 0.764 -28 -7.453 1 46.47 7 SER B C 1
ATOM 760 O O . SER B 1 7 ? 0.743 -27.172 -8.367 1 46.47 7 SER B O 1
ATOM 762 N N . SER B 1 8 ? -0.496 -28.047 -6.883 1 55.12 8 SER B N 1
ATOM 763 C CA . SER B 1 8 ? -1.322 -26.891 -6.559 1 55.12 8 SER B CA 1
ATOM 764 C C . SER B 1 8 ? -0.466 -25.656 -6.312 1 55.12 8 SER B C 1
ATOM 766 O O . SER B 1 8 ? 0.302 -25.609 -5.348 1 55.12 8 SER B O 1
ATOM 768 N N . ASP B 1 9 ? 0.167 -24.953 -7.312 1 81.12 9 ASP B N 1
ATOM 769 C CA . ASP B 1 9 ? 1.17 -23.906 -7.281 1 81.12 9 ASP B CA 1
ATOM 770 C C . ASP B 1 9 ? 0.734 -22.766 -6.359 1 81.12 9 ASP B C 1
ATOM 772 O O . ASP B 1 9 ? -0.283 -22.109 -6.609 1 81.12 9 ASP B O 1
ATOM 776 N N . LYS B 1 10 ? 1.057 -22.938 -5.094 1 94.44 10 LYS B N 1
ATOM 777 C CA . LYS B 1 10 ? 0.833 -21.969 -4.035 1 94.44 10 LYS B CA 1
ATOM 778 C C . LYS B 1 10 ? 1.67 -20.703 -4.262 1 94.44 10 LYS B C 1
ATOM 780 O O . LYS B 1 10 ? 2.891 -20.781 -4.414 1 94.44 10 LYS B O 1
ATOM 785 N N . VAL B 1 11 ? 0.962 -19.594 -4.379 1 96.94 11 VAL B N 1
ATOM 786 C CA . VAL B 1 11 ? 1.658 -18.344 -4.613 1 96.94 11 VAL B CA 1
ATOM 787 C C . VAL B 1 11 ? 1.619 -17.484 -3.348 1 96.94 11 VAL B C 1
ATOM 789 O O . VAL B 1 11 ? 0.542 -17.172 -2.838 1 96.94 11 VAL B O 1
ATOM 792 N N . PRO B 1 12 ? 2.73 -17.125 -2.762 1 97.06 12 PRO B N 1
ATOM 793 C CA . PRO B 1 12 ? 2.73 -16.203 -1.626 1 97.06 12 PRO B CA 1
ATOM 794 C C . PRO B 1 12 ? 2.281 -14.789 -2.012 1 97.06 12 PRO B C 1
ATOM 796 O O . PRO B 1 12 ? 2.699 -14.266 -3.047 1 97.06 12 PRO B O 1
ATOM 799 N N . VAL B 1 13 ? 1.433 -14.25 -1.215 1 98.31 13 VAL B N 1
ATOM 800 C CA . VAL B 1 13 ? 0.971 -12.883 -1.427 1 98.31 13 VAL B CA 1
ATOM 801 C C . VAL B 1 13 ? 0.926 -12.141 -0.093 1 98.31 13 VAL B C 1
ATOM 803 O O . VAL B 1 13 ? 0.792 -12.758 0.965 1 98.31 13 VAL B O 1
ATOM 806 N N . PRO B 1 14 ? 1.117 -10.844 -0.181 1 97.56 14 PRO B N 1
ATOM 807 C CA . PRO B 1 14 ? 0.934 -10.102 1.07 1 97.56 14 PRO B CA 1
ATOM 808 C C . PRO B 1 14 ? -0.455 -10.305 1.674 1 97.56 14 PRO B C 1
ATOM 810 O O . PRO B 1 14 ? -1.45 -10.328 0.946 1 97.56 14 PRO B O 1
ATOM 813 N N . ALA B 1 15 ? -0.458 -10.422 3.037 1 96.81 15 ALA B N 1
ATOM 814 C CA . ALA B 1 15 ? -1.759 -10.383 3.699 1 96.81 15 ALA B CA 1
ATOM 815 C C . ALA B 1 15 ? -2.443 -9.039 3.484 1 96.81 15 ALA B C 1
ATOM 817 O O . ALA B 1 15 ? -1.791 -7.992 3.514 1 96.81 15 ALA B O 1
ATOM 818 N N . HIS B 1 16 ? -3.787 -8.992 3.285 1 97.62 16 HIS B N 1
ATOM 819 C CA . HIS B 1 16 ? -4.535 -7.793 2.936 1 97.62 16 HIS B CA 1
ATOM 820 C C . HIS B 1 16 ? -4.453 -6.75 4.047 1 97.62 16 HIS B C 1
ATOM 822 O O . HIS B 1 16 ? -4.543 -5.547 3.783 1 97.62 16 HIS B O 1
ATOM 828 N N . ILE B 1 17 ? -4.156 -7.148 5.258 1 94.69 17 ILE B N 1
ATOM 829 C CA . ILE B 1 17 ? -4.113 -6.277 6.43 1 94.69 17 ILE B CA 1
ATOM 830 C C . ILE B 1 17 ? -3.014 -5.23 6.254 1 94.69 17 ILE B C 1
ATOM 832 O O . ILE B 1 17 ? -3.129 -4.113 6.758 1 94.69 17 ILE B O 1
ATOM 836 N N . HIS B 1 18 ? -1.908 -5.582 5.605 1 95.06 18 HIS B N 1
ATOM 837 C CA . HIS B 1 18 ? -0.834 -4.625 5.363 1 95.06 18 HIS B CA 1
ATOM 838 C C . HIS B 1 18 ? -1.326 -3.441 4.535 1 95.06 18 HIS B C 1
ATOM 840 O O . HIS B 1 18 ? -0.958 -2.295 4.805 1 95.06 18 HIS B O 1
ATOM 846 N N . TYR B 1 19 ? -2.186 -3.703 3.547 1 97.62 19 TYR B N 1
ATOM 847 C CA . TYR B 1 19 ? -2.801 -2.635 2.768 1 97.62 19 TYR B CA 1
ATOM 848 C C . TYR B 1 19 ? -3.793 -1.845 3.613 1 97.62 19 TYR B C 1
ATOM 850 O O . TYR B 1 19 ? -3.799 -0.612 3.584 1 97.62 19 TYR B O 1
ATOM 858 N N . GLU B 1 20 ? -4.633 -2.551 4.305 1 96.62 20 GLU B N 1
ATOM 859 C CA . GLU B 1 20 ? -5.723 -1.961 5.074 1 96.62 20 GLU B CA 1
ATOM 860 C C . GLU B 1 20 ? -5.188 -1.049 6.176 1 96.62 20 GLU B C 1
ATOM 862 O O . GLU B 1 20 ? -5.777 -0.007 6.469 1 96.62 20 GLU B O 1
ATOM 867 N N . LEU B 1 21 ? -4.109 -1.443 6.82 1 95.94 21 LEU B N 1
ATOM 868 C CA . LEU B 1 21 ? -3.479 -0.621 7.848 1 95.94 21 LEU B CA 1
ATOM 869 C C . LEU B 1 21 ? -3.041 0.724 7.273 1 95.94 21 LEU B C 1
ATOM 871 O O . LEU B 1 21 ? -3.375 1.775 7.824 1 95.94 21 LEU B O 1
ATOM 875 N N . VAL B 1 22 ? -2.322 0.668 6.121 1 98 22 VAL B N 1
ATOM 876 C CA . VAL B 1 22 ? -1.862 1.894 5.477 1 98 22 VAL B CA 1
ATOM 877 C C . VAL B 1 22 ? -3.062 2.744 5.07 1 98 22 VAL B C 1
ATOM 879 O O . VAL B 1 22 ? -3.088 3.953 5.316 1 98 22 VAL B O 1
ATOM 882 N N . LEU B 1 23 ? -4.082 2.121 4.539 1 98.25 23 LEU B N 1
ATOM 883 C CA . LEU B 1 23 ? -5.297 2.807 4.109 1 98.25 23 LEU B CA 1
ATOM 884 C C . LEU B 1 23 ? -5.992 3.471 5.293 1 98.25 23 LEU B C 1
ATOM 886 O O . LEU B 1 23 ? -6.422 4.625 5.199 1 98.25 23 LEU B O 1
ATOM 890 N N . GLN B 1 24 ? -6.078 2.744 6.348 1 97.25 24 GLN B N 1
ATOM 891 C CA . GLN B 1 24 ? -6.75 3.266 7.531 1 97.25 24 GLN B CA 1
ATOM 892 C C . GLN B 1 24 ? -6.031 4.496 8.078 1 97.25 24 GLN B C 1
ATOM 894 O O . GLN B 1 24 ? -6.668 5.5 8.398 1 97.25 24 GLN B O 1
ATOM 899 N N . ILE B 1 25 ? -4.688 4.453 8.164 1 97.06 25 ILE B N 1
ATOM 900 C CA . ILE B 1 25 ? -3.914 5.59 8.656 1 97.06 25 ILE B CA 1
ATOM 901 C C . ILE B 1 25 ? -4.105 6.781 7.723 1 97.06 25 ILE B C 1
ATOM 903 O O . ILE B 1 25 ? -4.387 7.895 8.172 1 97.06 25 ILE B O 1
ATOM 907 N N . LEU B 1 26 ? -3.998 6.539 6.395 1 98.12 26 LEU B N 1
ATOM 908 C CA . LEU B 1 26 ? -4.137 7.629 5.434 1 98.12 26 LEU B CA 1
ATOM 909 C C . LEU B 1 26 ? -5.527 8.25 5.52 1 98.12 26 LEU B C 1
ATOM 911 O O . LEU B 1 26 ? -5.66 9.477 5.594 1 98.12 26 LEU B O 1
ATOM 915 N N . GLU B 1 27 ? -6.547 7.477 5.551 1 97.19 27 GLU B N 1
ATOM 916 C CA . GLU B 1 27 ? -7.922 7.945 5.434 1 97.19 27 GLU B CA 1
ATOM 917 C C . GLU B 1 27 ? -8.414 8.539 6.75 1 97.19 27 GLU B C 1
ATOM 919 O O . GLU B 1 27 ? -9.117 9.555 6.754 1 97.19 27 GLU B O 1
ATOM 924 N N . ARG B 1 28 ? -8.016 7.949 7.84 1 94.56 28 ARG B N 1
ATOM 925 C CA . ARG B 1 28 ? -8.625 8.336 9.109 1 94.56 28 ARG B CA 1
ATOM 926 C C . ARG B 1 28 ? -7.75 9.336 9.852 1 94.56 28 ARG B C 1
ATOM 928 O O . ARG B 1 28 ? -8.242 10.117 10.672 1 94.56 28 ARG B O 1
ATOM 935 N N . ALA B 1 29 ? -6.449 9.32 9.523 1 94.56 29 ALA B N 1
ATOM 936 C CA . ALA B 1 29 ? -5.555 10.18 10.297 1 94.56 29 ALA B CA 1
ATOM 937 C C . ALA B 1 29 ? -4.914 11.25 9.414 1 94.56 29 ALA B C 1
ATOM 939 O O . ALA B 1 29 ? -5.066 12.445 9.672 1 94.56 29 ALA B O 1
ATOM 940 N N . SER B 1 30 ? -4.262 10.836 8.32 1 96.75 30 SER B N 1
ATOM 941 C CA . SER B 1 30 ? -3.523 11.789 7.488 1 96.75 30 SER B CA 1
ATOM 942 C C . SER B 1 30 ? -4.461 12.797 6.84 1 96.75 30 SER B C 1
ATOM 944 O O . SER B 1 30 ? -4.285 14.008 7.004 1 96.75 30 SER B O 1
ATOM 946 N N . LEU B 1 31 ? -5.434 12.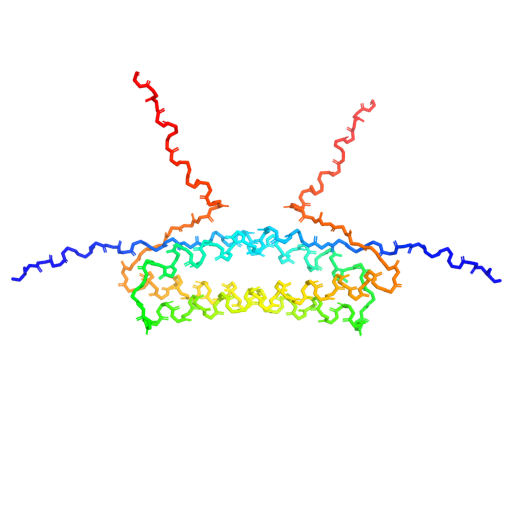297 6.121 1 97.25 31 LEU B N 1
ATOM 947 C CA . LEU B 1 31 ? -6.348 13.164 5.387 1 97.25 31 LEU B CA 1
ATOM 948 C C . LEU B 1 31 ? -7.191 14 6.34 1 97.25 31 LEU B C 1
ATOM 950 O O . LEU B 1 31 ? -7.508 15.156 6.047 1 97.25 31 LEU B O 1
ATOM 954 N N . ALA B 1 32 ? -7.465 13.438 7.535 1 95.06 32 ALA B N 1
ATOM 955 C CA . ALA B 1 32 ? -8.273 14.141 8.531 1 95.06 32 ALA B CA 1
ATOM 956 C C . ALA B 1 32 ? -7.516 15.336 9.102 1 95.06 32 ALA B C 1
ATOM 958 O O . ALA B 1 32 ? -8.125 16.281 9.617 1 95.06 32 ALA B O 1
ATOM 959 N N . ALA B 1 33 ? -6.223 15.336 9.031 1 95.31 33 ALA B N 1
ATOM 960 C CA . ALA B 1 33 ? -5.395 16.375 9.633 1 95.31 33 ALA B CA 1
ATOM 961 C C . ALA B 1 33 ? -5.16 17.531 8.656 1 95.31 33 ALA B C 1
ATOM 963 O O . ALA B 1 33 ? -4.609 18.562 9.023 1 95.31 33 ALA B O 1
ATOM 964 N N . LEU B 1 34 ? -5.641 17.391 7.418 1 96.19 34 LEU B N 1
ATOM 965 C CA . LEU B 1 34 ? -5.332 18.359 6.375 1 96.19 34 LEU B CA 1
ATOM 966 C C . LEU B 1 34 ? -6.59 19.094 5.93 1 96.19 34 LEU B C 1
ATOM 968 O O . LEU B 1 34 ? -7.68 18.516 5.91 1 96.19 34 LEU B O 1
ATOM 972 N N . PRO B 1 35 ? -6.387 20.406 5.586 1 93.5 35 PRO B N 1
ATOM 973 C CA . PRO B 1 35 ? -7.535 21.078 4.965 1 93.5 35 PRO B CA 1
ATOM 974 C C . PRO B 1 35 ? -7.992 20.391 3.68 1 93.5 35 PRO B C 1
ATOM 976 O O . PRO B 1 35 ? -7.164 20.047 2.832 1 93.5 35 PRO B O 1
ATOM 979 N N . PRO B 1 36 ? -9.281 20.25 3.553 1 92.25 36 PRO B N 1
ATOM 980 C CA . PRO B 1 36 ? -9.789 19.609 2.344 1 92.25 36 PRO B CA 1
ATOM 981 C C . PRO B 1 36 ? -9.406 20.344 1.066 1 92.25 36 PRO B C 1
ATOM 983 O O . PRO B 1 36 ? -9.328 21.578 1.065 1 92.25 36 PRO B O 1
ATOM 986 N N . ASN B 1 37 ? -9.094 19.688 -0.021 1 90.19 37 ASN B N 1
ATOM 987 C CA . ASN B 1 37 ? -8.805 20.203 -1.356 1 90.19 37 ASN B CA 1
ATOM 988 C C . ASN B 1 37 ? -7.465 20.938 -1.396 1 90.19 37 ASN B C 1
ATOM 990 O O . ASN B 1 37 ? -7.141 21.594 -2.383 1 90.19 37 ASN B O 1
ATOM 994 N N . SER B 1 38 ? -6.754 20.953 -0.128 1 94.94 38 SER B N 1
ATOM 995 C CA . SER B 1 38 ? -5.387 21.453 -0.189 1 94.94 38 SER B CA 1
ATOM 996 C C . SER B 1 38 ? -4.512 20.578 -1.071 1 94.94 38 SER B C 1
ATOM 998 O O . SER B 1 38 ? -4.898 19.453 -1.418 1 94.94 38 SER B O 1
ATOM 1000 N N . SER B 1 39 ? -3.414 21.156 -1.438 1 95.44 39 SER B N 1
ATOM 1001 C CA . SER B 1 39 ? -2.498 20.375 -2.262 1 95.44 39 SER B CA 1
ATOM 1002 C C . SER B 1 39 ? -2.051 19.094 -1.539 1 95.44 39 SER B C 1
ATOM 1004 O O . SER B 1 39 ? -1.972 18.031 -2.145 1 95.44 39 SER B O 1
ATOM 1006 N N . GLY B 1 40 ? -1.799 19.266 -0.227 1 96.5 40 GLY B N 1
ATOM 1007 C CA . GLY B 1 40 ? -1.407 18.094 0.56 1 96.5 40 GLY B CA 1
ATOM 1008 C C . GLY B 1 40 ? -2.486 17.031 0.635 1 96.5 40 GLY B C 1
ATOM 1009 O O . GLY B 1 40 ? -2.203 15.844 0.49 1 96.5 40 GLY B O 1
ATOM 1010 N N . TYR B 1 41 ? -3.656 17.469 0.831 1 97.31 41 TYR B N 1
ATOM 1011 C CA . TYR B 1 41 ? -4.797 16.562 0.85 1 97.31 41 TYR B CA 1
ATOM 1012 C C . TYR B 1 41 ? -4.922 15.82 -0.473 1 97.31 41 TYR B C 1
ATOM 1014 O O . TYR B 1 41 ? -5.094 14.602 -0.49 1 97.31 41 TYR B O 1
ATOM 1022 N N . GLN B 1 42 ? -4.805 16.5 -1.534 1 97.62 42 GLN B N 1
ATOM 1023 C CA . GLN B 1 42 ? -4.945 15.891 -2.854 1 97.62 42 GLN B CA 1
ATOM 1024 C C . GLN B 1 42 ? -3.84 14.867 -3.111 1 97.62 42 GLN B C 1
ATOM 1026 O O . GLN B 1 42 ? -4.082 13.812 -3.703 1 97.62 42 GLN B O 1
ATOM 1031 N N . GLN B 1 43 ? -2.693 15.18 -2.678 1 98.06 43 GLN B N 1
ATOM 1032 C CA . GLN B 1 43 ? -1.564 14.273 -2.852 1 98.06 43 GLN B CA 1
ATOM 1033 C C . GLN B 1 43 ? -1.785 12.969 -2.09 1 98.06 43 GLN B C 1
ATOM 1035 O O . GLN B 1 43 ? -1.651 11.883 -2.656 1 98.06 43 GLN B O 1
ATOM 1040 N N . LEU B 1 44 ? -2.17 13.07 -0.866 1 98.81 44 LEU B N 1
ATOM 1041 C CA . LEU B 1 44 ? -2.381 11.883 -0.052 1 98.81 44 LEU B CA 1
ATOM 1042 C C . LEU B 1 44 ? -3.639 11.141 -0.493 1 98.81 44 LEU B C 1
ATOM 1044 O O . LEU B 1 44 ? -3.693 9.906 -0.428 1 98.81 44 LEU B O 1
ATOM 1048 N N . HIS B 1 45 ? -4.605 11.875 -0.887 1 98.56 45 HIS B N 1
ATOM 1049 C CA . HIS B 1 45 ? -5.801 11.227 -1.424 1 98.56 45 HIS B CA 1
ATOM 1050 C C . HIS B 1 45 ? -5.473 10.422 -2.674 1 98.56 45 HIS B C 1
ATOM 1052 O O . HIS B 1 45 ? -5.992 9.312 -2.854 1 98.56 45 HIS B O 1
ATOM 1058 N N . SER B 1 46 ? -4.613 10.953 -3.566 1 98.69 46 SER B N 1
ATOM 1059 C CA . SER B 1 46 ? -4.141 10.203 -4.727 1 98.69 46 SER B CA 1
ATOM 1060 C C . SER B 1 46 ? -3.391 8.945 -4.305 1 98.69 46 SER B C 1
ATOM 1062 O O . SER B 1 46 ? -3.516 7.898 -4.941 1 98.69 46 SER B O 1
ATOM 1064 N N . ALA B 1 47 ? -2.598 9.047 -3.193 1 98.88 47 ALA B N 1
ATOM 1065 C CA . ALA B 1 47 ? -1.921 7.863 -2.666 1 98.88 47 ALA B CA 1
ATOM 1066 C C . ALA B 1 47 ? -2.928 6.789 -2.26 1 98.88 47 ALA B C 1
ATOM 1068 O O . ALA B 1 47 ? -2.732 5.605 -2.547 1 98.88 47 ALA B O 1
ATOM 1069 N N . VAL B 1 48 ? -4.008 7.18 -1.628 1 98.94 48 VAL B N 1
ATOM 1070 C CA . VAL B 1 48 ? -5.078 6.281 -1.209 1 98.94 48 VAL B CA 1
ATOM 1071 C C . VAL B 1 48 ? -5.66 5.566 -2.428 1 98.94 48 VAL B C 1
ATOM 1073 O O . VAL B 1 48 ? -5.867 4.352 -2.4 1 98.94 48 VAL B O 1
ATOM 1076 N N . ILE B 1 49 ? -5.926 6.289 -3.486 1 98.94 49 ILE B N 1
ATOM 1077 C CA . ILE B 1 49 ? -6.504 5.734 -4.707 1 98.94 49 ILE B CA 1
ATOM 1078 C C . ILE B 1 49 ? -5.574 4.676 -5.285 1 98.94 49 ILE B C 1
ATOM 1080 O O . ILE B 1 49 ? -6.016 3.582 -5.648 1 98.94 49 ILE B O 1
ATOM 1084 N N . HIS B 1 50 ? -4.289 4.973 -5.367 1 98.94 50 HIS B N 1
ATOM 1085 C CA . HIS B 1 50 ? -3.324 4.02 -5.902 1 98.94 50 HIS B CA 1
ATOM 1086 C C . HIS B 1 50 ? -3.225 2.781 -5.02 1 98.94 50 HIS B C 1
ATOM 1088 O O . HIS B 1 50 ? -3.133 1.66 -5.523 1 98.94 50 HIS B O 1
ATOM 1094 N N . LEU B 1 51 ? -3.242 2.979 -3.707 1 98.88 51 LEU B N 1
ATOM 1095 C CA . LEU B 1 51 ? -3.158 1.861 -2.773 1 98.88 51 LEU B CA 1
ATOM 1096 C C . LEU B 1 51 ? -4.395 0.973 -2.875 1 98.88 51 LEU B C 1
ATOM 1098 O O . LEU B 1 51 ? -4.285 -0.255 -2.857 1 98.88 51 LEU B O 1
ATOM 1102 N N . ARG B 1 52 ? -5.586 1.548 -2.984 1 98.94 52 ARG B N 1
ATOM 1103 C CA . ARG B 1 52 ? -6.82 0.798 -3.176 1 98.94 52 ARG B CA 1
ATOM 1104 C C . ARG B 1 52 ? -6.785 0.002 -4.477 1 98.94 52 ARG B C 1
ATOM 1106 O O . ARG B 1 52 ? -7.262 -1.134 -4.527 1 98.94 52 ARG B O 1
ATOM 1113 N N . LYS B 1 53 ? -6.242 0.625 -5.492 1 98.88 53 LYS B N 1
ATOM 1114 C CA . LYS B 1 53 ? -6.098 -0.075 -6.766 1 98.88 53 LYS B CA 1
ATOM 1115 C C . LYS B 1 53 ? -5.145 -1.259 -6.637 1 98.88 53 LYS B C 1
ATOM 1117 O O . LYS B 1 53 ? -5.41 -2.338 -7.172 1 98.88 53 LYS B O 1
ATOM 1122 N N . ALA B 1 54 ? -4.027 -1.106 -5.945 1 98.88 54 ALA B N 1
ATOM 1123 C CA . ALA B 1 54 ? -3.084 -2.197 -5.723 1 98.88 54 ALA B CA 1
ATOM 1124 C C . ALA B 1 54 ? -3.75 -3.355 -4.984 1 98.88 54 ALA B C 1
ATOM 1126 O O . ALA B 1 54 ? -3.609 -4.516 -5.383 1 98.88 54 ALA B O 1
ATOM 1127 N N . LEU B 1 55 ? -4.508 -3.076 -3.969 1 98.81 55 LEU B N 1
ATOM 1128 C CA . LEU B 1 55 ? -5.227 -4.09 -3.205 1 98.81 55 LEU B CA 1
ATOM 1129 C C . LEU B 1 55 ? -6.258 -4.801 -4.078 1 98.81 55 LEU B C 1
ATOM 1131 O O . LEU B 1 55 ? -6.383 -6.027 -4.027 1 98.81 55 LEU B O 1
ATOM 1135 N N . ARG B 1 56 ? -6.969 -4.016 -4.844 1 98.81 56 ARG B N 1
ATOM 1136 C CA . ARG B 1 56 ? -7.969 -4.59 -5.738 1 98.81 56 ARG B CA 1
ATOM 1137 C C . ARG B 1 56 ? -7.32 -5.539 -6.742 1 98.81 56 ARG B C 1
ATOM 1139 O O . ARG B 1 56 ? -7.852 -6.621 -7.012 1 98.81 56 ARG B O 1
ATOM 1146 N N . LEU B 1 57 ? -6.203 -5.176 -7.27 1 98.81 57 LEU B N 1
ATOM 1147 C CA . LEU B 1 57 ? -5.488 -5.996 -8.242 1 98.81 57 LEU B CA 1
ATOM 1148 C C . LEU B 1 57 ? -5.012 -7.301 -7.605 1 98.81 57 LEU B C 1
ATOM 1150 O O . LEU B 1 57 ? -5.09 -8.359 -8.227 1 98.81 57 LEU B O 1
ATOM 1154 N N . GLN B 1 58 ? -4.516 -7.215 -6.367 1 98.75 58 GLN B N 1
ATOM 1155 C CA . GLN B 1 58 ? -4.129 -8.445 -5.684 1 98.75 58 GLN B CA 1
ATOM 1156 C C . GLN B 1 58 ? -5.332 -9.367 -5.484 1 98.75 58 GLN B C 1
ATOM 1158 O O . GLN B 1 58 ? -5.254 -10.562 -5.75 1 98.75 58 GLN B O 1
ATOM 1163 N N . LYS B 1 59 ? -6.449 -8.766 -5.004 1 98.75 59 LYS B N 1
ATOM 1164 C CA . LYS B 1 59 ? -7.656 -9.562 -4.793 1 98.75 59 LYS B CA 1
ATOM 1165 C C . LYS B 1 59 ? -8.109 -10.227 -6.09 1 98.75 59 LYS B C 1
ATOM 1167 O O . LYS B 1 59 ? -8.531 -11.383 -6.09 1 98.75 59 LYS B O 1
ATOM 1172 N N . GLN B 1 60 ? -8.078 -9.516 -7.133 1 98.5 60 GLN B N 1
ATOM 1173 C CA . GLN B 1 60 ? -8.453 -10.055 -8.438 1 98.5 60 GLN B CA 1
ATOM 1174 C C . GLN B 1 60 ? -7.547 -11.219 -8.836 1 98.5 60 GLN B C 1
ATOM 1176 O O . GLN B 1 60 ? -8.031 -12.25 -9.305 1 98.5 60 GLN B O 1
ATOM 1181 N N . PHE B 1 61 ? -6.25 -11.023 -8.656 1 98.38 61 PHE B N 1
ATOM 1182 C CA . PHE B 1 61 ? -5.309 -12.109 -8.922 1 98.38 61 PHE B CA 1
ATOM 1183 C C . PHE B 1 61 ? -5.688 -13.352 -8.125 1 98.38 61 PHE B C 1
ATOM 1185 O O . PHE B 1 61 ? -5.742 -14.453 -8.68 1 98.38 61 PHE B O 1
ATOM 1192 N N . GLU B 1 62 ? -5.824 -13.164 -6.816 1 98.19 62 GLU B N 1
ATOM 1193 C CA . GLU B 1 62 ? -6.141 -14.273 -5.926 1 98.19 62 GLU B CA 1
ATOM 1194 C C . GLU B 1 62 ? -7.359 -15.047 -6.418 1 98.19 62 GLU B C 1
ATOM 1196 O O . GLU B 1 62 ? -7.344 -16.281 -6.473 1 98.19 62 GLU B O 1
ATOM 1201 N N . GLU B 1 63 ? -8.398 -14.336 -6.746 1 98.06 63 GLU B N 1
ATOM 1202 C CA . GLU B 1 63 ? -9.633 -14.945 -7.227 1 98.06 63 GLU B CA 1
ATOM 1203 C C . GLU B 1 63 ? -9.391 -15.742 -8.508 1 98.06 63 GLU B C 1
ATOM 1205 O O . GLU B 1 63 ? -9.836 -16.891 -8.625 1 98.06 63 GLU B O 1
ATOM 1210 N N . GLU B 1 64 ? -8.734 -15.203 -9.477 1 97 64 GLU B N 1
ATOM 1211 C CA . GLU B 1 64 ? -8.461 -15.859 -10.75 1 97 64 GLU B CA 1
ATOM 1212 C C . GLU B 1 64 ? -7.535 -17.062 -10.562 1 97 64 GLU B C 1
ATOM 1214 O O . GLU B 1 64 ? -7.727 -18.094 -11.195 1 97 64 GLU B O 1
ATOM 1219 N N . TRP B 1 65 ? -6.539 -16.938 -9.75 1 95.81 65 TRP B N 1
ATOM 1220 C CA . TRP B 1 65 ? -5.586 -18 -9.469 1 95.81 65 TRP B CA 1
ATOM 1221 C C . TRP B 1 65 ? -6.289 -19.203 -8.852 1 95.81 65 TRP B C 1
ATOM 1223 O O . TRP B 1 65 ? -6.07 -20.344 -9.281 1 95.81 65 TRP B O 1
ATOM 1233 N N . GLN B 1 66 ? -7.156 -18.922 -7.844 1 96.38 66 GLN B N 1
ATOM 1234 C CA . GLN B 1 66 ? -7.879 -20 -7.156 1 96.38 66 GLN B CA 1
ATOM 1235 C C . GLN B 1 66 ? -8.891 -20.656 -8.086 1 96.38 66 GLN B C 1
ATOM 1237 O O . GLN B 1 66 ? -9.086 -21.875 -8.031 1 96.38 66 GLN B O 1
ATOM 1242 N N . SER 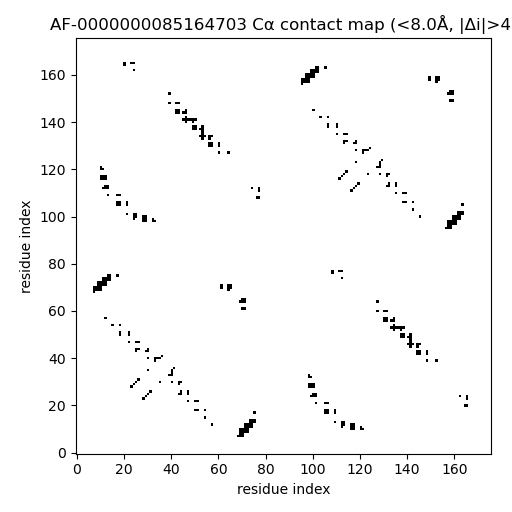B 1 67 ? -9.453 -19.859 -8.93 1 96.31 67 SER B N 1
ATOM 1243 C CA . SER B 1 67 ? -10.422 -20.391 -9.875 1 96.31 67 SER B CA 1
ATOM 1244 C C . SER B 1 67 ? -9.742 -21.328 -10.883 1 96.31 67 SER B C 1
ATOM 1246 O O . SER B 1 67 ? -10.383 -22.219 -11.43 1 96.31 67 SER B O 1
ATOM 1248 N N . ALA B 1 68 ? -8.484 -21.172 -11.156 1 94.12 68 ALA B N 1
ATOM 1249 C CA . ALA B 1 68 ? -7.707 -21.984 -12.086 1 94.12 68 ALA B CA 1
ATOM 1250 C C . ALA B 1 68 ? -7.129 -23.203 -11.383 1 94.12 68 ALA B C 1
ATOM 1252 O O . ALA B 1 68 ? -6.383 -23.984 -11.984 1 94.12 68 ALA B O 1
ATOM 1253 N N . GLY B 1 69 ? -7.438 -23.328 -10.133 1 94 69 GLY B N 1
ATOM 1254 C CA . GLY B 1 69 ? -7.023 -24.531 -9.414 1 94 69 GLY B CA 1
ATOM 1255 C C . GLY B 1 69 ? -5.836 -24.281 -8.5 1 94 69 GLY B C 1
ATOM 1256 O O . GLY B 1 69 ? -5.375 -25.203 -7.816 1 94 69 GLY B O 1
ATOM 1257 N N . GLY B 1 70 ? -5.332 -23.047 -8.57 1 94.44 70 GLY B N 1
ATOM 1258 C CA . GLY B 1 70 ? -4.215 -22.703 -7.711 1 94.44 70 GLY B CA 1
ATOM 1259 C C . GLY B 1 70 ? -4.641 -22.312 -6.309 1 94.44 70 GLY B C 1
ATOM 1260 O O . GLY B 1 70 ? -5.836 -22.297 -5.996 1 94.44 70 GLY B O 1
ATOM 1261 N N . SER B 1 71 ? -3.59 -22.078 -5.418 1 96.62 71 SER B N 1
ATOM 1262 C CA . SER B 1 71 ? -3.838 -21.578 -4.066 1 96.62 71 SER B CA 1
ATOM 1263 C C . SER B 1 71 ? -2.891 -20.438 -3.711 1 96.62 71 SER B C 1
ATOM 1265 O O . SER B 1 71 ? -1.87 -20.25 -4.375 1 96.62 71 SER B O 1
ATOM 1267 N N . VAL B 1 72 ? -3.283 -19.672 -2.674 1 97.5 72 VAL B N 1
ATOM 1268 C CA . VAL B 1 72 ? -2.475 -18.531 -2.246 1 97.5 72 VAL B CA 1
ATOM 1269 C C . VAL B 1 72 ? -2.084 -18.703 -0.779 1 97.5 72 VAL B C 1
ATOM 1271 O O . VAL B 1 72 ? -2.807 -19.328 -0.006 1 97.5 72 VAL B O 1
ATOM 1274 N N . GLU B 1 73 ? -0.922 -18.156 -0.466 1 96.12 73 GLU B N 1
ATOM 1275 C CA . GLU B 1 73 ? -0.441 -18.094 0.911 1 96.12 73 GLU B CA 1
ATOM 1276 C C . GLU B 1 73 ? -0.212 -16.656 1.346 1 96.12 73 GLU B C 1
ATOM 1278 O O . GLU B 1 73 ? 0.629 -15.953 0.777 1 96.12 73 GLU B O 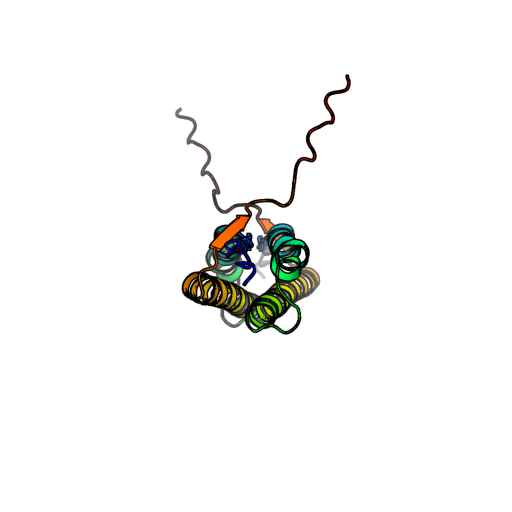1
ATOM 1283 N N . TYR B 1 74 ? -0.906 -16.266 2.318 1 96.56 74 TYR B N 1
ATOM 1284 C CA . TYR B 1 74 ? -0.797 -14.898 2.814 1 96.56 74 TYR B CA 1
ATOM 1285 C C . TYR B 1 74 ? 0.448 -14.727 3.678 1 96.56 74 TYR B C 1
ATOM 1287 O O . TYR B 1 74 ? 0.668 -15.492 4.617 1 96.56 74 TYR B O 1
ATOM 1295 N N . GLN B 1 75 ? 1.242 -13.695 3.402 1 94.25 75 GLN B N 1
ATOM 1296 C CA . GLN B 1 75 ? 2.477 -13.383 4.117 1 94.25 75 GLN B CA 1
ATOM 1297 C C . GLN B 1 75 ? 2.307 -12.156 5.004 1 94.25 75 GLN B C 1
ATOM 1299 O O . GLN B 1 75 ? 1.896 -11.094 4.535 1 94.25 75 GLN B O 1
ATOM 1304 N N . TRP B 1 76 ? 2.676 -12.242 6.285 1 89.81 76 TRP B N 1
ATOM 1305 C CA . TRP B 1 76 ? 2.512 -11.18 7.27 1 89.81 76 TRP B CA 1
ATOM 1306 C C . TRP B 1 76 ? 3.811 -10.398 7.453 1 89.81 76 TRP B C 1
ATOM 1308 O O . TRP B 1 76 ? 3.791 -9.234 7.852 1 89.81 76 TRP B O 1
ATOM 1318 N N . SE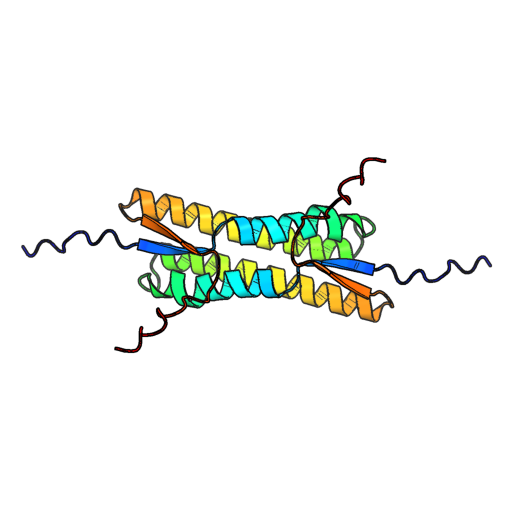R B 1 77 ? 4.965 -11.055 7.262 1 81.81 77 SER B N 1
ATOM 1319 C CA . SER B 1 77 ? 6.297 -10.484 7.41 1 81.81 77 SER B CA 1
ATOM 1320 C C . SER B 1 77 ? 7.305 -11.18 6.5 1 81.81 77 SER B C 1
ATOM 1322 O O . SER B 1 77 ? 6.992 -12.203 5.887 1 81.81 77 SER B O 1
ATOM 1324 N N . LEU B 1 78 ? 8.406 -10.555 6.117 1 69.25 78 LEU B N 1
ATOM 1325 C CA . LEU B 1 78 ? 9.422 -11.18 5.277 1 69.25 78 LEU B CA 1
ATOM 1326 C C . LEU B 1 78 ? 10.258 -12.172 6.082 1 69.25 78 LEU B C 1
ATOM 1328 O O . LEU B 1 78 ? 10.844 -13.102 5.516 1 69.25 78 LEU B O 1
ATOM 1332 N N . ASN B 1 79 ? 10.562 -11.914 7.508 1 57.5 79 ASN B N 1
ATOM 1333 C CA . ASN B 1 79 ? 11.531 -12.75 8.203 1 57.5 79 ASN B CA 1
ATOM 1334 C C . ASN B 1 79 ? 11.219 -14.234 8.039 1 57.5 79 ASN B C 1
ATOM 1336 O O . ASN B 1 79 ? 10.281 -14.742 8.648 1 57.5 79 ASN B O 1
ATOM 1340 N N . ARG B 1 80 ? 10.969 -14.758 6.961 1 49.38 80 ARG B N 1
ATOM 1341 C CA . ARG B 1 80 ? 11.156 -16.203 7.105 1 49.38 80 ARG B CA 1
ATOM 1342 C C . ARG B 1 80 ? 12.406 -16.516 7.93 1 49.38 80 ARG B C 1
ATOM 1344 O O . ARG B 1 80 ? 13.523 -16.234 7.492 1 49.38 80 ARG B O 1
ATOM 1351 N N . ASP B 1 81 ? 12.547 -16.391 9.117 1 41.19 81 ASP B N 1
ATOM 1352 C CA . ASP B 1 81 ? 13.461 -17.156 9.953 1 41.19 81 ASP B CA 1
ATOM 1353 C C . ASP B 1 81 ? 13.617 -18.578 9.422 1 41.19 81 ASP B C 1
ATOM 1355 O O . ASP B 1 81 ? 12.633 -19.297 9.25 1 41.19 81 ASP B O 1
ATOM 1359 N N . ARG B 1 82 ? 14.602 -18.969 8.539 1 42.44 82 ARG B N 1
ATOM 1360 C CA . ARG B 1 82 ? 15.258 -20.266 8.641 1 42.44 82 ARG B CA 1
ATOM 1361 C C . ARG B 1 82 ? 15.242 -20.781 10.07 1 42.44 82 ARG B C 1
ATOM 1363 O O . ARG B 1 82 ? 15.562 -20.047 11.008 1 42.44 82 ARG B O 1
ATOM 1370 N N . PRO B 1 83 ? 14.57 -21.891 10.414 1 41.16 83 PRO B N 1
ATOM 1371 C CA . PRO B 1 83 ? 14.695 -22.484 11.742 1 41.16 83 PRO B CA 1
ATOM 1372 C C . PRO B 1 83 ? 16.094 -22.281 12.344 1 41.16 83 PRO B C 1
ATOM 1374 O O . PRO B 1 83 ? 17.078 -22.25 11.609 1 41.16 83 PRO B O 1
ATOM 1377 N N . PRO B 1 84 ? 16.391 -21.469 13.406 1 37.28 84 PRO B N 1
ATOM 1378 C CA . PRO B 1 84 ? 17.719 -21.812 13.945 1 37.28 84 PRO B CA 1
ATOM 1379 C C . PRO B 1 84 ? 18.062 -23.297 13.758 1 37.28 84 PRO B C 1
ATOM 1381 O O . PRO B 1 84 ? 17.203 -24.156 13.93 1 37.28 84 PRO B O 1
ATOM 1384 N N . ALA B 1 85 ? 18.906 -23.594 12.836 1 35.56 85 ALA B N 1
ATOM 1385 C CA . ALA B 1 85 ? 19.516 -24.922 12.922 1 35.56 85 ALA B CA 1
ATOM 1386 C C . ALA B 1 85 ? 19.656 -25.359 14.375 1 35.56 85 ALA B C 1
ATOM 1388 O O . ALA B 1 85 ? 20.234 -24.656 15.195 1 35.56 85 ALA B O 1
ATOM 1389 N N . GLN B 1 86 ? 18.688 -25.938 14.953 1 33.53 86 GLN B N 1
ATOM 1390 C CA . GLN B 1 86 ? 18.938 -26.688 16.172 1 33.53 86 GLN B CA 1
ATOM 1391 C C . GLN B 1 86 ? 20.328 -27.344 16.125 1 33.53 86 GLN B C 1
ATOM 1393 O O . GLN B 1 86 ? 20.656 -28.047 15.164 1 33.53 86 GLN B O 1
ATOM 1398 N N . SER B 1 87 ? 21.469 -26.625 16.609 1 34.78 87 SER B N 1
ATOM 1399 C CA . SER B 1 87 ? 22.703 -27.344 16.891 1 34.78 87 SER B CA 1
ATOM 1400 C C . SER B 1 87 ? 22.422 -28.766 17.328 1 34.78 87 SER B C 1
ATOM 1402 O O . SER B 1 87 ? 21.734 -29 18.328 1 34.78 87 SER B O 1
ATOM 1404 N N . LYS B 1 88 ? 22.531 -29.719 16.484 1 24.59 88 LYS B N 1
ATOM 1405 C CA . LYS B 1 88 ? 22.844 -31.031 17.016 1 24.59 88 LYS B CA 1
ATOM 1406 C C . LYS B 1 88 ? 24.125 -31.016 17.828 1 24.59 88 LYS B C 1
ATOM 1408 O O . LYS B 1 88 ? 25.109 -30.406 17.422 1 24.59 88 LYS B O 1
#

Secondary structure (DSSP, 8-state):
---------EEEEE-HHHHHHHHHHIIIIIGGGS-TTSHHHHHHHHHHHHHHHHHHHHHHHHHHHHHTT-EEEEES-S----------/---------EEEEE-HHHHHHHHHHIIIIIGGGS-TTSHHHHHHHHHHHHHHHHHHHHHHHHHHHHHTT-EEEEES-S----------

Nearest PDB structures (foldseek):
  6jx6-assembly1_A  TM=7.238E-01  e=2.695E+00  Homo sapiens
  6zbh-assembly1_A  TM=5.083E-01  e=9.219E+00  Plasmodium falciparum
  7u8o-assembly1_e  TM=5.546E-01  e=7.336E+00  Sus scrofa
  6zbh-assembly1_A  TM=4.089E-01  e=9.527E+00  Plasmodium falciparum

Radius of gyration: 20.58 Å; Cα contacts (8 Å, |Δi|>4): 216; chains: 2; bounding box: 33×80×60 Å